Protein AF-A0A9E4AK87-F1 (afdb_monomer_lite)

Secondary structure (DSSP, 8-state):
---TT-EEEEEEGGGTEEEEEEEEEEEEEETTEEEEEEE-TTS-EEEEEEETT--HHHHHHHHHHHHHHHTS-EEEEEEEEEETTEEEEEEEE---SSGGGTTHHHHHHHHHHHHHHHHHT-

Structure (mmCIF, N/CA/C/O backbone):
data_AF-A0A9E4AK87-F1
#
_entry.id   AF-A0A9E4AK87-F1
#
loop_
_atom_site.group_PDB
_atom_site.id
_atom_site.type_symbol
_atom_site.label_atom_id
_atom_site.label_alt_id
_atom_site.label_comp_id
_atom_site.label_asym_id
_atom_site.label_entity_id
_atom_site.label_seq_id
_atom_site.pdbx_PDB_ins_code
_atom_site.Cartn_x
_atom_site.Cartn_y
_atom_site.Cartn_z
_atom_site.occupancy
_atom_site.B_iso_or_equiv
_atom_site.auth_seq_id
_atom_site.auth_comp_id
_atom_site.auth_asym_id
_atom_site.auth_atom_id
_atom_site.pdbx_PDB_model_num
ATOM 1 N N . MET A 1 1 ? -5.358 -12.204 -6.825 1.00 68.31 1 MET A N 1
ATOM 2 C CA . MET A 1 1 ? -4.418 -12.189 -5.686 1.00 68.31 1 MET A CA 1
ATOM 3 C C . MET A 1 1 ? -3.057 -12.343 -6.321 1.00 68.31 1 MET A C 1
ATOM 5 O O . MET A 1 1 ? -2.952 -13.251 -7.129 1.00 68.31 1 MET A O 1
ATOM 9 N N . TRP A 1 2 ? -2.120 -11.425 -6.075 1.00 83.44 2 TRP A N 1
ATOM 10 C CA . TRP A 1 2 ? -0.871 -11.379 -6.845 1.00 83.44 2 TRP A CA 1
ATOM 11 C C . TRP A 1 2 ? 0.208 -12.289 -6.263 1.00 83.44 2 TRP A C 1
ATOM 13 O O . TRP A 1 2 ? 0.308 -12.415 -5.040 1.00 83.44 2 TRP A O 1
ATOM 23 N N . GLU A 1 3 ? 1.049 -12.852 -7.125 1.00 88.00 3 GLU A N 1
ATOM 24 C CA . GLU A 1 3 ? 2.200 -13.682 -6.754 1.00 88.00 3 GLU A CA 1
ATOM 25 C C . GLU A 1 3 ? 3.534 -13.064 -7.204 1.00 88.00 3 GLU A C 1
ATOM 27 O O . GLU A 1 3 ? 3.594 -12.235 -8.111 1.00 88.00 3 GLU A O 1
ATOM 32 N N . ILE A 1 4 ? 4.638 -13.462 -6.562 1.00 92.12 4 ILE A N 1
ATOM 33 C CA . ILE A 1 4 ? 5.984 -13.051 -6.991 1.00 92.12 4 ILE A CA 1
ATOM 34 C C . ILE A 1 4 ? 6.257 -13.615 -8.393 1.00 92.12 4 ILE A C 1
ATOM 36 O O . ILE A 1 4 ? 6.033 -14.796 -8.646 1.00 92.12 4 ILE A O 1
ATOM 40 N N . GLY A 1 5 ? 6.769 -12.772 -9.289 1.00 90.62 5 GLY A N 1
ATOM 41 C CA . GLY A 1 5 ? 7.002 -13.076 -10.701 1.00 90.62 5 GLY A CA 1
ATOM 42 C C . GLY A 1 5 ? 5.793 -12.808 -11.602 1.00 90.62 5 GLY A C 1
ATOM 43 O O . GLY A 1 5 ? 5.922 -12.868 -12.826 1.00 90.62 5 GLY A O 1
ATOM 44 N N . GLU A 1 6 ? 4.628 -12.487 -11.033 1.00 92.06 6 GLU A N 1
ATOM 45 C CA . GLU A 1 6 ? 3.454 -12.105 -11.813 1.00 92.06 6 GLU A CA 1
ATOM 46 C C . GLU A 1 6 ? 3.633 -10.713 -12.430 1.00 92.06 6 GLU A C 1
ATOM 48 O O . GLU A 1 6 ? 4.302 -9.834 -11.873 1.00 92.06 6 GLU A O 1
ATOM 53 N N . ARG A 1 7 ? 3.029 -10.515 -13.605 1.00 93.00 7 ARG A N 1
ATOM 54 C CA . ARG A 1 7 ? 2.977 -9.209 -14.258 1.00 93.00 7 ARG A CA 1
ATOM 55 C C . ARG A 1 7 ? 1.746 -8.443 -13.807 1.00 93.00 7 ARG A C 1
ATOM 57 O O . ARG A 1 7 ? 0.646 -8.975 -13.876 1.00 93.00 7 ARG A O 1
ATOM 64 N N . VAL A 1 8 ? 1.958 -7.192 -13.424 1.00 91.88 8 VAL A N 1
ATOM 65 C CA . VAL A 1 8 ? 0.915 -6.250 -13.025 1.00 91.88 8 VAL A CA 1
ATOM 66 C C . VAL A 1 8 ? 1.030 -4.983 -13.862 1.00 91.88 8 VAL A C 1
ATOM 68 O O . VAL A 1 8 ? 2.120 -4.419 -14.003 1.00 91.88 8 VAL A O 1
ATOM 71 N N . ASP A 1 9 ? -0.086 -4.530 -14.422 1.00 93.06 9 ASP A N 1
ATOM 72 C CA . ASP A 1 9 ? -0.122 -3.302 -15.210 1.00 93.06 9 ASP A CA 1
ATOM 73 C C . ASP A 1 9 ? -0.409 -2.109 -14.296 1.00 93.06 9 ASP A C 1
ATOM 75 O O . ASP A 1 9 ? -1.495 -1.993 -13.720 1.00 93.06 9 ASP A O 1
ATOM 79 N N . ILE A 1 10 ? 0.564 -1.199 -14.174 1.00 91.50 10 ILE A N 1
ATOM 80 C CA . ILE A 1 10 ? 0.474 -0.031 -13.286 1.00 91.50 10 ILE A CA 1
ATOM 81 C C . ILE A 1 10 ? 0.498 1.256 -14.098 1.00 91.50 10 ILE A C 1
ATOM 83 O O . ILE A 1 10 ? 1.407 1.476 -14.899 1.00 91.50 10 ILE A O 1
ATOM 87 N N . GLY A 1 11 ? -0.493 2.117 -13.871 1.00 90.62 11 GLY A N 1
ATOM 88 C CA . GLY A 1 11 ? -0.629 3.427 -14.507 1.00 90.62 11 GLY A CA 1
ATOM 89 C C . GLY A 1 11 ? -0.880 4.552 -13.507 1.00 90.62 11 GLY A C 1
ATOM 90 O O . GLY A 1 11 ? -1.231 4.314 -12.352 1.00 90.62 11 GLY A O 1
ATOM 91 N N . TRP A 1 12 ? -0.745 5.791 -13.980 1.00 90.50 12 TRP A N 1
ATOM 92 C CA . TRP A 1 12 ? -0.990 7.004 -13.192 1.00 90.50 12 TRP A CA 1
ATOM 93 C C . TRP A 1 12 ? -1.967 7.897 -13.961 1.00 90.50 12 TRP A C 1
ATOM 95 O O . TRP A 1 12 ? -1.529 8.750 -14.747 1.00 90.50 12 TRP A O 1
ATOM 105 N N . PRO A 1 13 ? -3.284 7.670 -13.799 1.00 90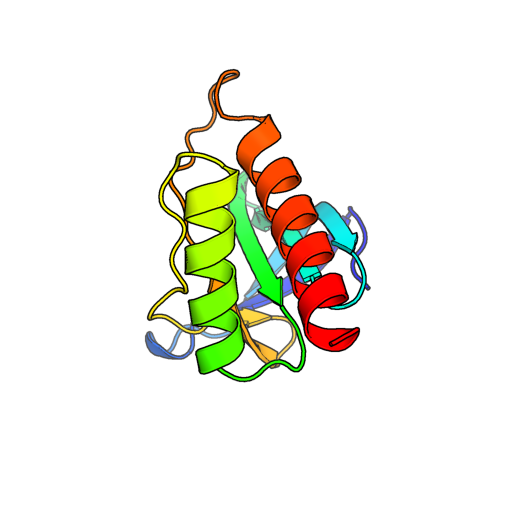.81 13 PRO A N 1
ATOM 106 C CA . PRO A 1 13 ? -4.306 8.338 -14.598 1.00 90.81 13 PRO A CA 1
ATOM 107 C C . PRO A 1 13 ? -4.294 9.862 -14.436 1.00 90.81 13 PRO A C 1
ATOM 109 O O . PRO A 1 13 ? -4.473 10.558 -15.432 1.00 90.81 13 PRO A O 1
ATOM 112 N N . ASP A 1 14 ? -3.982 10.393 -13.248 1.00 89.88 14 ASP A N 1
ATOM 113 C CA . ASP A 1 14 ? -3.946 11.848 -13.015 1.00 89.88 14 ASP A CA 1
ATOM 114 C C . ASP A 1 14 ? -2.845 12.566 -13.817 1.00 89.88 14 ASP A C 1
ATOM 116 O O . ASP A 1 14 ? -2.941 13.760 -14.086 1.00 89.88 14 ASP A O 1
ATOM 120 N N . PHE A 1 15 ? -1.817 11.835 -14.263 1.00 86.69 15 PHE A N 1
ATOM 121 C CA . PHE A 1 15 ? -0.773 12.344 -15.160 1.00 86.69 15 PHE A CA 1
ATOM 122 C C . PHE A 1 15 ? -0.972 11.925 -16.622 1.00 86.69 15 PHE A C 1
ATOM 124 O O . PHE A 1 15 ? -0.074 12.127 -17.442 1.00 86.69 15 PHE A O 1
ATOM 131 N N . GLY A 1 16 ? -2.096 11.281 -16.956 1.00 87.69 16 GLY A N 1
ATOM 132 C CA . GLY A 1 16 ? -2.340 10.714 -18.283 1.00 87.69 16 GLY A CA 1
ATOM 133 C C . GLY A 1 16 ? -1.347 9.614 -18.673 1.00 87.69 16 GLY A C 1
ATOM 134 O O . GLY A 1 16 ? -1.140 9.370 -19.861 1.00 87.69 16 GLY A O 1
ATOM 135 N N . ARG A 1 17 ? -0.692 8.967 -17.696 1.00 87.00 17 ARG A N 1
ATOM 136 C CA . ARG A 1 17 ? 0.273 7.894 -17.964 1.00 87.00 17 ARG A CA 1
ATOM 137 C C . ARG A 1 17 ? -0.465 6.559 -18.063 1.00 87.00 17 ARG A C 1
ATOM 139 O O . ARG A 1 17 ? -1.061 6.144 -17.063 1.00 87.00 17 ARG A O 1
ATOM 146 N N . PRO A 1 18 ? -0.425 5.886 -19.227 1.00 89.38 18 PRO A N 1
ATOM 147 C CA . PRO A 1 18 ? -1.097 4.608 -19.391 1.00 89.38 18 PRO A CA 1
ATOM 148 C C . PRO A 1 18 ? -0.448 3.539 -18.503 1.00 89.38 18 PRO A C 1
ATOM 150 O O . PRO A 1 18 ? 0.729 3.675 -18.152 1.00 89.38 18 PRO A O 1
ATOM 153 N N . PRO A 1 19 ? -1.189 2.473 -18.160 1.00 91.94 19 PRO A N 1
ATOM 154 C CA . PRO A 1 19 ? -0.608 1.326 -17.490 1.00 91.94 19 PRO A CA 1
ATOM 155 C C . PRO A 1 19 ? 0.530 0.709 -18.302 1.00 91.94 19 PRO A C 1
ATOM 157 O O . PRO A 1 19 ? 0.425 0.561 -19.522 1.00 91.94 19 PRO A O 1
ATOM 160 N N . VAL A 1 20 ? 1.616 0.363 -17.619 1.00 91.94 20 VAL A N 1
ATOM 161 C CA . VAL A 1 20 ? 2.742 -0.389 -18.182 1.00 91.94 20 VAL A CA 1
ATOM 162 C C . VAL A 1 20 ? 3.038 -1.601 -17.299 1.00 91.94 20 VAL A C 1
ATOM 164 O O . VAL A 1 20 ? 2.798 -1.532 -16.089 1.00 91.94 20 VAL A O 1
ATOM 167 N N . PRO A 1 21 ? 3.567 -2.694 -17.871 1.00 92.62 21 PRO A N 1
ATOM 168 C CA . PRO A 1 21 ? 3.784 -3.9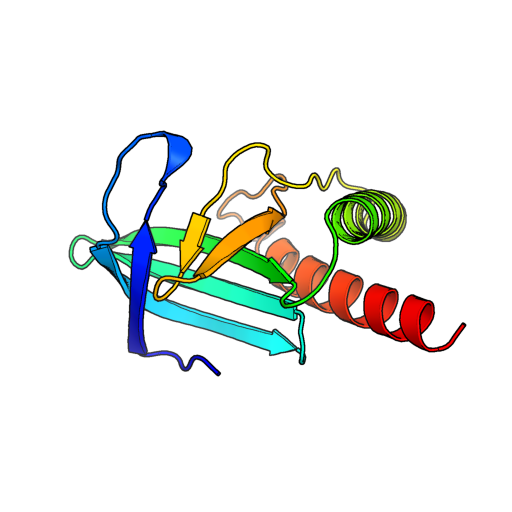17 -17.121 1.00 92.62 21 PRO A CA 1
ATOM 169 C C . PRO A 1 21 ? 4.987 -3.786 -16.192 1.00 92.62 21 PRO A C 1
ATOM 171 O O . PRO A 1 21 ? 6.088 -3.412 -16.611 1.00 92.62 21 PRO A O 1
ATOM 174 N N . TYR A 1 22 ? 4.784 -4.189 -14.946 1.00 94.00 22 TYR A N 1
ATOM 175 C CA . TYR A 1 22 ? 5.832 -4.425 -13.967 1.00 94.00 22 TYR A CA 1
ATOM 176 C C . TYR A 1 22 ? 5.794 -5.876 -13.494 1.00 94.00 22 TYR A C 1
ATOM 178 O O . TYR A 1 22 ? 4.755 -6.527 -13.544 1.00 94.00 22 TYR A O 1
ATOM 186 N N . GLU A 1 23 ? 6.925 -6.380 -13.016 1.00 95.19 23 GLU A N 1
ATOM 187 C CA . GLU A 1 23 ? 7.004 -7.686 -12.363 1.00 95.19 23 GLU A CA 1
ATOM 188 C C . GLU A 1 23 ? 6.940 -7.512 -10.846 1.00 95.19 23 GLU A C 1
ATOM 190 O O . GLU A 1 23 ? 7.657 -6.678 -10.284 1.00 95.19 23 GLU A O 1
ATOM 195 N N . VAL A 1 24 ? 6.096 -8.294 -10.177 1.00 94.81 24 VAL A N 1
ATOM 196 C CA . VAL A 1 24 ? 6.002 -8.322 -8.715 1.00 94.81 24 VAL A CA 1
ATOM 197 C C . VAL A 1 24 ? 7.219 -9.040 -8.138 1.00 94.81 24 VAL A C 1
ATOM 199 O O . VAL A 1 24 ? 7.463 -10.203 -8.440 1.00 94.81 24 VAL A O 1
ATOM 202 N N . VAL A 1 25 ? 7.969 -8.374 -7.262 1.00 94.06 25 VAL A N 1
ATOM 203 C CA . VAL A 1 25 ? 9.180 -8.943 -6.635 1.00 94.06 25 VAL A CA 1
ATOM 204 C C . VAL A 1 25 ? 9.003 -9.270 -5.156 1.00 94.06 25 VAL A C 1
ATOM 206 O O . VAL A 1 25 ? 9.794 -10.015 -4.588 1.00 94.06 25 VAL A O 1
ATOM 209 N N . ASP A 1 26 ? 7.977 -8.712 -4.520 1.00 93.69 26 ASP A N 1
ATOM 210 C CA . ASP A 1 26 ? 7.627 -8.964 -3.123 1.00 93.69 26 ASP A CA 1
ATOM 211 C C . ASP A 1 26 ? 6.172 -8.535 -2.896 1.00 93.69 26 ASP A C 1
ATOM 213 O O . ASP A 1 26 ? 5.750 -7.513 -3.437 1.00 93.69 26 ASP A O 1
ATOM 217 N N . VAL A 1 27 ? 5.396 -9.297 -2.124 1.00 95.44 27 VAL A N 1
ATOM 218 C CA . VAL A 1 27 ? 3.953 -9.060 -1.960 1.00 95.44 27 VAL A CA 1
ATOM 219 C C . VAL A 1 27 ? 3.449 -9.510 -0.590 1.00 95.44 27 VAL A C 1
ATOM 221 O O . VAL A 1 27 ? 3.858 -10.549 -0.078 1.00 95.44 27 VAL A O 1
ATOM 224 N N . ASP A 1 28 ? 2.532 -8.737 -0.009 1.00 95.94 28 ASP A N 1
ATOM 225 C CA . ASP A 1 28 ? 1.668 -9.160 1.095 1.00 95.94 28 ASP A CA 1
ATOM 226 C C . ASP A 1 28 ? 0.210 -9.080 0.633 1.00 95.94 28 ASP A C 1
ATOM 228 O O . ASP A 1 28 ? -0.284 -7.997 0.315 1.00 95.94 28 ASP A O 1
ATOM 232 N N . ASN A 1 29 ? -0.481 -10.222 0.623 1.00 94.75 29 ASN A N 1
ATOM 233 C CA . ASN A 1 29 ? -1.917 -10.311 0.359 1.00 94.75 29 ASN A CA 1
ATOM 234 C C . ASN A 1 29 ? -2.658 -10.561 1.682 1.00 94.75 29 ASN A C 1
ATOM 236 O O . ASN A 1 29 ? -2.728 -11.697 2.150 1.00 94.75 29 ASN A O 1
ATOM 240 N N . LEU A 1 30 ? -3.207 -9.508 2.289 1.00 96.19 30 LEU A N 1
ATOM 241 C CA . LEU A 1 30 ? -3.852 -9.533 3.607 1.00 96.19 30 LEU A CA 1
ATOM 242 C C . LEU A 1 30 ? -5.351 -9.219 3.461 1.00 96.19 30 LEU A C 1
ATOM 244 O O . LEU A 1 30 ? -5.873 -8.225 3.965 1.00 96.19 30 LEU A O 1
ATOM 248 N N . GLY A 1 31 ? -6.047 -10.043 2.673 1.00 93.94 31 GLY A N 1
ATOM 249 C CA . GLY A 1 31 ? -7.460 -9.837 2.355 1.00 93.94 31 GLY A CA 1
ATOM 250 C C . GLY A 1 31 ? -7.675 -8.623 1.447 1.00 93.94 31 GLY A C 1
ATOM 251 O O . GLY A 1 31 ? -7.290 -8.648 0.279 1.00 93.94 31 GLY A O 1
ATOM 252 N N . GLN A 1 32 ? -8.312 -7.570 1.969 1.00 95.06 32 GLN A N 1
ATOM 253 C CA . GLN A 1 32 ? -8.519 -6.315 1.231 1.00 95.06 32 GLN A CA 1
ATOM 254 C C . GLN A 1 32 ? -7.257 -5.457 1.149 1.00 95.06 32 GLN A C 1
ATOM 256 O O . GLN A 1 32 ? -7.173 -4.602 0.269 1.00 95.06 32 GLN A O 1
ATOM 261 N N . VAL A 1 33 ? -6.293 -5.668 2.048 1.00 97.00 33 VAL A N 1
ATOM 262 C CA . VAL A 1 33 ? -5.044 -4.909 2.077 1.00 97.00 33 VAL A CA 1
ATOM 263 C C . VAL A 1 33 ? -4.010 -5.642 1.246 1.00 97.00 33 VAL A C 1
ATOM 265 O O . VAL A 1 33 ? -3.701 -6.806 1.506 1.00 97.00 33 VAL A O 1
ATOM 268 N N . VAL A 1 34 ? -3.462 -4.958 0.248 1.00 95.25 34 VAL A N 1
ATOM 269 C CA . VAL A 1 34 ? -2.413 -5.520 -0.596 1.00 95.25 34 VAL A CA 1
ATOM 270 C C . VAL A 1 34 ? -1.252 -4.552 -0.685 1.00 95.25 34 VAL A C 1
ATOM 272 O O . VAL A 1 34 ? -1.421 -3.378 -1.011 1.00 95.25 34 VAL A O 1
ATOM 275 N N . ARG A 1 35 ? -0.055 -5.064 -0.422 1.00 95.25 35 ARG A N 1
ATOM 276 C CA . ARG A 1 35 ? 1.201 -4.353 -0.642 1.00 95.25 35 ARG A CA 1
ATOM 277 C C . ARG A 1 35 ? 2.016 -5.130 -1.655 1.00 95.25 35 ARG A C 1
ATOM 279 O O . ARG A 1 35 ? 2.179 -6.333 -1.488 1.00 95.25 35 ARG A O 1
ATOM 286 N N . ALA A 1 36 ? 2.589 -4.450 -2.639 1.00 94.12 36 ALA A N 1
ATOM 287 C CA . ALA A 1 36 ? 3.567 -5.064 -3.522 1.00 94.12 36 ALA A CA 1
ATOM 288 C C . ALA A 1 36 ? 4.782 -4.161 -3.733 1.00 94.12 36 ALA A C 1
ATOM 290 O O . ALA A 1 36 ? 4.693 -2.931 -3.724 1.00 94.12 36 ALA A O 1
ATOM 291 N N . ARG A 1 37 ? 5.931 -4.795 -3.953 1.00 92.62 37 ARG A N 1
ATOM 292 C CA . ARG A 1 37 ? 7.091 -4.210 -4.620 1.00 92.62 37 ARG A CA 1
ATOM 293 C C . ARG A 1 37 ? 7.117 -4.731 -6.031 1.00 92.62 37 ARG A C 1
ATOM 295 O O . ARG A 1 37 ? 6.874 -5.912 -6.273 1.00 92.62 37 ARG A O 1
ATOM 302 N N . VAL A 1 38 ? 7.477 -3.846 -6.938 1.00 93.38 38 VAL A N 1
ATOM 303 C CA . VAL A 1 38 ? 7.508 -4.152 -8.355 1.00 93.38 38 VAL A CA 1
ATOM 304 C C . VAL A 1 38 ? 8.804 -3.661 -8.968 1.00 93.38 38 VAL A C 1
ATOM 306 O O . VAL A 1 38 ? 9.416 -2.722 -8.455 1.00 93.38 38 VAL A O 1
ATOM 309 N N . GLN A 1 39 ? 9.226 -4.284 -10.058 1.00 93.69 39 GLN A N 1
ATOM 310 C CA . GLN A 1 39 ? 10.358 -3.831 -10.852 1.00 93.69 39 GLN A CA 1
ATOM 311 C C . GLN A 1 39 ? 9.957 -3.676 -12.313 1.00 93.69 39 GLN A C 1
ATOM 313 O O . GLN A 1 39 ? 9.167 -4.463 -12.838 1.00 93.69 39 GLN A O 1
ATOM 318 N N . ASP A 1 40 ? 10.499 -2.657 -12.973 1.00 88.56 40 ASP A N 1
ATOM 319 C CA . ASP A 1 40 ? 10.492 -2.631 -14.428 1.00 88.56 40 ASP A CA 1
ATOM 320 C C . ASP A 1 40 ? 11.606 -3.544 -14.962 1.00 88.56 40 ASP A C 1
ATOM 322 O O . ASP A 1 40 ? 12.587 -3.840 -14.275 1.00 88.56 40 ASP A O 1
ATOM 326 N N . GLY A 1 41 ? 11.485 -3.983 -16.215 1.00 81.38 41 GLY A N 1
ATOM 327 C CA . GLY A 1 41 ? 12.508 -4.808 -16.869 1.00 81.38 41 GLY A CA 1
ATOM 328 C C . GLY A 1 41 ? 13.878 -4.127 -17.033 1.00 81.38 41 GLY A C 1
ATOM 329 O O . GLY A 1 41 ? 14.788 -4.740 -17.581 1.00 81.38 41 GLY A O 1
ATOM 330 N N . SER A 1 42 ? 14.037 -2.873 -16.585 1.00 86.62 42 SER A N 1
ATOM 331 C CA . SER A 1 42 ? 15.313 -2.147 -16.535 1.00 86.62 42 SER A CA 1
ATOM 332 C C . SER A 1 42 ? 15.925 -2.081 -15.127 1.00 86.62 42 SER A C 1
ATOM 334 O O . SER A 1 42 ? 16.982 -1.479 -14.948 1.00 86.62 42 SER A O 1
ATOM 336 N N . GLY A 1 43 ? 15.285 -2.706 -14.132 1.00 77.62 43 GLY A N 1
ATOM 337 C CA . GLY A 1 43 ? 15.745 -2.761 -12.745 1.00 77.62 43 GLY A CA 1
ATOM 338 C C . GLY A 1 43 ? 15.291 -1.588 -11.871 1.00 77.62 43 GLY A C 1
ATOM 339 O O . GLY A 1 43 ? 15.696 -1.513 -10.709 1.00 77.62 43 GLY A O 1
ATOM 340 N N . ARG A 1 44 ? 14.447 -0.672 -12.371 1.00 84.75 44 ARG A N 1
ATOM 341 C CA . ARG A 1 44 ? 13.839 0.361 -11.518 1.00 84.75 44 ARG A CA 1
ATOM 342 C C . ARG A 1 44 ? 12.761 -0.275 -10.662 1.00 84.75 44 ARG A C 1
ATOM 344 O O . ARG A 1 44 ? 11.846 -0.906 -11.179 1.00 84.75 44 ARG A O 1
ATOM 351 N N . GLN A 1 45 ? 12.860 -0.068 -9.355 1.00 86.69 45 GLN A N 1
ATOM 352 C CA . GLN A 1 45 ? 11.898 -0.588 -8.397 1.00 86.69 45 GLN A CA 1
ATOM 353 C C . GLN A 1 45 ? 10.870 0.466 -7.998 1.00 86.69 45 GLN A C 1
ATOM 355 O O . GLN A 1 45 ? 11.183 1.648 -7.868 1.00 86.69 45 GLN A O 1
ATOM 360 N N . GLY A 1 46 ? 9.657 0.002 -7.737 1.00 87.50 46 GLY A N 1
ATOM 361 C CA . GLY A 1 46 ? 8.574 0.761 -7.136 1.00 87.50 46 GLY A CA 1
ATOM 362 C C . GLY A 1 46 ? 7.809 -0.099 -6.138 1.00 87.50 46 GLY A C 1
ATOM 363 O O . GLY A 1 46 ? 8.198 -1.224 -5.809 1.00 87.50 46 GLY A O 1
ATOM 364 N N . GLY A 1 47 ? 6.701 0.432 -5.652 1.00 89.62 47 GLY A N 1
ATOM 365 C CA . GLY A 1 47 ? 5.777 -0.317 -4.826 1.00 89.62 47 GLY A CA 1
ATOM 366 C C . GLY A 1 47 ? 4.536 0.494 -4.526 1.00 89.62 47 GLY A C 1
ATOM 367 O O . GLY A 1 47 ? 4.495 1.699 -4.761 1.00 89.62 47 GLY A O 1
ATOM 368 N N . PHE A 1 48 ? 3.532 -0.194 -4.014 1.00 92.12 48 PHE A N 1
ATOM 369 C CA . PHE A 1 48 ? 2.280 0.403 -3.587 1.00 92.12 48 PHE A CA 1
ATOM 370 C C . PHE A 1 48 ? 1.737 -0.386 -2.398 1.00 92.12 48 PHE A C 1
ATOM 372 O O . PHE A 1 48 ? 2.049 -1.567 -2.208 1.00 92.12 48 PHE A O 1
ATOM 379 N N . LEU A 1 49 ? 0.904 0.277 -1.608 1.00 95.94 49 LEU A N 1
ATOM 380 C CA . LEU A 1 49 ? 0.072 -0.330 -0.582 1.00 95.94 49 LEU A CA 1
ATOM 381 C C . LEU A 1 49 ? -1.330 0.215 -0.791 1.00 95.94 49 LEU A C 1
ATOM 383 O O . LEU A 1 49 ? -1.521 1.425 -0.739 1.00 95.94 49 LEU A O 1
ATOM 387 N N . VAL A 1 50 ? -2.284 -0.661 -1.072 1.00 95.81 50 VAL A N 1
ATOM 388 C CA . VAL A 1 50 ? -3.664 -0.304 -1.409 1.00 95.81 50 VAL A CA 1
ATOM 389 C C . VAL A 1 50 ? -4.641 -1.100 -0.558 1.00 95.81 50 VAL A C 1
ATOM 391 O O . VAL A 1 50 ? -4.332 -2.197 -0.086 1.00 95.81 50 VAL A O 1
ATOM 394 N N . VAL A 1 51 ? -5.840 -0.551 -0.390 1.00 96.44 51 VAL A N 1
ATOM 395 C CA . VAL A 1 51 ? -6.963 -1.235 0.249 1.00 96.44 51 VAL A CA 1
ATOM 396 C C . VAL A 1 51 ? -8.123 -1.270 -0.737 1.00 96.44 51 VAL A C 1
ATOM 398 O O . VAL A 1 51 ? -8.567 -0.238 -1.235 1.00 96.44 51 VAL A O 1
ATOM 401 N N . TYR A 1 52 ? -8.593 -2.470 -1.056 1.00 94.31 52 TYR A N 1
ATOM 402 C CA . TYR A 1 52 ? -9.671 -2.673 -2.017 1.00 94.31 52 TYR A CA 1
ATOM 403 C C . TYR A 1 52 ? -11.047 -2.483 -1.391 1.00 94.31 52 TYR A C 1
ATOM 405 O O . TYR A 1 52 ? -11.319 -3.033 -0.328 1.00 94.31 52 TYR A O 1
ATOM 413 N N . GLY A 1 53 ? -11.951 -1.832 -2.126 1.00 93.31 53 GLY A N 1
ATOM 414 C CA . GLY A 1 53 ? -13.381 -1.809 -1.802 1.00 93.31 53 GLY A CA 1
ATOM 415 C C . GLY A 1 53 ? -13.748 -0.951 -0.594 1.00 93.31 53 GLY A C 1
ATOM 416 O O . GLY A 1 53 ? -14.807 -1.170 -0.020 1.00 93.31 53 GLY A O 1
ATOM 417 N N . GLU A 1 54 ? -12.888 -0.008 -0.217 1.00 94.75 54 GLU A N 1
ATOM 418 C CA . GLU A 1 54 ? -13.144 0.930 0.874 1.00 94.75 54 GLU A CA 1
ATOM 419 C C . GLU A 1 54 ? -13.329 2.349 0.348 1.00 94.75 54 GLU A C 1
ATOM 421 O O . GLU A 1 54 ? -12.762 2.736 -0.677 1.00 94.75 54 GLU A O 1
ATOM 426 N N . GLU A 1 55 ? -14.134 3.123 1.071 1.00 94.12 55 GLU A N 1
ATOM 427 C CA . GLU A 1 55 ? -14.355 4.527 0.765 1.00 94.12 55 GLU A CA 1
ATOM 428 C C . GLU A 1 55 ? -13.169 5.391 1.195 1.00 94.12 55 GLU A C 1
ATOM 430 O O . GLU A 1 55 ? -12.433 5.105 2.140 1.00 94.12 55 GLU A O 1
ATOM 435 N N . ASP A 1 56 ? -13.043 6.526 0.526 1.00 94.25 56 ASP A N 1
ATOM 436 C CA . ASP A 1 56 ? -11.993 7.510 0.727 1.00 94.25 56 ASP A CA 1
ATOM 437 C C . ASP A 1 56 ? -11.789 7.937 2.186 1.00 94.25 56 ASP A C 1
ATOM 439 O O . ASP A 1 56 ? -10.654 8.036 2.651 1.00 94.25 56 ASP A O 1
ATOM 443 N N . TRP A 1 57 ? -12.870 8.163 2.933 1.00 95.56 57 TRP A N 1
ATOM 444 C CA . TRP A 1 57 ? -12.775 8.558 4.339 1.00 95.56 57 TRP A CA 1
ATOM 445 C C . TRP A 1 57 ? -12.277 7.416 5.239 1.00 95.56 57 TRP A C 1
ATOM 447 O O . TRP A 1 57 ? -11.587 7.690 6.221 1.00 95.56 57 TRP A O 1
ATOM 457 N N . VAL A 1 58 ? -12.560 6.153 4.890 1.00 96.81 58 VAL A N 1
ATOM 458 C CA . VAL A 1 58 ? -12.026 4.975 5.593 1.00 96.81 58 VAL A CA 1
ATOM 459 C C . VAL A 1 58 ? -10.516 4.917 5.400 1.00 96.81 58 VAL A C 1
ATOM 461 O O . VAL A 1 58 ? -9.781 4.737 6.368 1.00 96.81 58 VAL A O 1
ATOM 464 N N . LEU A 1 59 ? -10.033 5.154 4.175 1.00 97.88 59 LEU 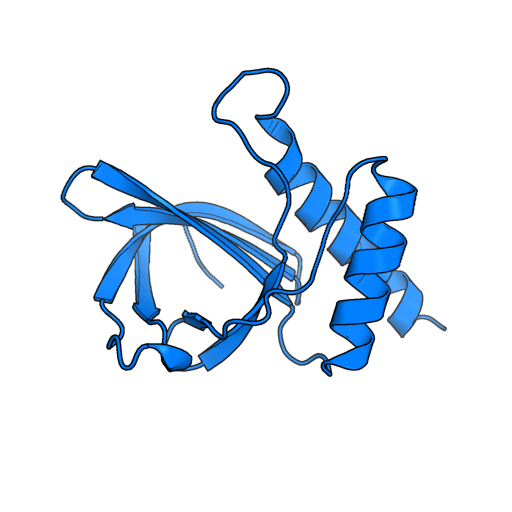A N 1
ATOM 465 C CA . LEU A 1 59 ? -8.594 5.195 3.894 1.00 97.88 59 LEU A CA 1
ATOM 466 C C . LEU A 1 59 ? -7.888 6.281 4.718 1.00 97.88 59 LEU A C 1
ATOM 468 O O . LEU A 1 59 ? -6.827 6.030 5.289 1.00 97.88 59 LEU A O 1
ATOM 472 N N . GLN A 1 60 ? -8.489 7.470 4.825 1.00 98.06 60 GLN A N 1
ATOM 473 C CA . GLN A 1 60 ? -7.941 8.569 5.630 1.00 98.06 60 GLN A CA 1
ATOM 474 C C . GLN A 1 60 ? -7.901 8.224 7.124 1.00 98.06 60 GLN A C 1
ATOM 476 O O . GLN A 1 60 ? -6.909 8.507 7.801 1.00 98.06 60 GLN A O 1
ATOM 481 N N . LEU A 1 61 ? -8.952 7.582 7.642 1.00 97.81 61 LEU A N 1
ATOM 482 C CA . LEU A 1 61 ? -8.992 7.129 9.031 1.00 97.81 61 LEU A CA 1
ATOM 483 C C . LEU A 1 61 ? -7.922 6.060 9.303 1.00 97.81 61 LEU A C 1
ATOM 485 O O . LEU A 1 61 ? -7.191 6.170 10.286 1.00 97.81 61 LEU A O 1
ATOM 489 N N . LEU A 1 62 ? -7.765 5.087 8.400 1.00 98.38 62 LEU A N 1
ATOM 490 C CA . LEU A 1 62 ? -6.715 4.068 8.479 1.00 98.38 62 LEU A CA 1
ATOM 491 C C . LEU A 1 62 ? -5.315 4.684 8.476 1.00 98.38 62 LEU A C 1
ATOM 493 O O . LEU A 1 62 ? -4.473 4.273 9.269 1.00 98.38 62 LEU A O 1
ATOM 497 N N . ALA A 1 63 ? -5.054 5.674 7.617 1.00 98.38 63 ALA A N 1
ATOM 498 C CA . ALA A 1 63 ? -3.757 6.349 7.558 1.00 98.38 63 ALA A CA 1
ATOM 499 C C . ALA A 1 63 ? -3.437 7.064 8.881 1.00 98.38 63 ALA A C 1
ATOM 501 O O . ALA A 1 63 ? -2.321 6.957 9.401 1.00 98.38 63 ALA A O 1
ATOM 502 N N . LYS A 1 64 ? -4.437 7.733 9.468 1.00 98.38 64 LYS A N 1
ATOM 503 C CA . LYS A 1 64 ? -4.314 8.380 10.776 1.00 98.38 64 LYS A CA 1
ATOM 504 C C . LYS A 1 64 ? -4.006 7.365 11.882 1.00 98.38 64 LYS A C 1
ATOM 506 O O . LYS A 1 64 ? -3.008 7.518 12.581 1.00 98.38 64 LYS A O 1
ATOM 511 N N . GLU A 1 65 ? -4.820 6.321 12.024 1.00 98.31 65 GLU A N 1
ATOM 512 C CA . GLU A 1 65 ? -4.641 5.318 13.082 1.00 98.31 65 GLU A CA 1
ATOM 513 C C . GLU A 1 65 ? -3.342 4.517 12.914 1.00 98.31 65 GLU A C 1
ATOM 515 O O . GLU A 1 65 ? -2.651 4.232 13.893 1.00 98.31 65 GLU A O 1
ATOM 520 N N . ALA A 1 66 ? -2.951 4.202 11.675 1.00 98.31 66 ALA A N 1
ATOM 521 C CA . ALA A 1 66 ? -1.671 3.561 11.396 1.00 98.31 66 ALA A CA 1
ATOM 522 C C . ALA A 1 66 ? -0.493 4.466 11.782 1.00 98.31 66 ALA A C 1
ATOM 524 O O . ALA A 1 66 ? 0.475 3.976 12.362 1.00 98.31 66 ALA A O 1
ATOM 525 N N . SER A 1 67 ? -0.583 5.774 11.518 1.00 98.25 67 SER A N 1
ATOM 526 C CA . SER A 1 67 ? 0.452 6.733 11.923 1.00 98.25 67 SER A CA 1
ATOM 527 C C . SER A 1 67 ? 0.643 6.753 13.440 1.00 98.25 67 SER A C 1
ATOM 529 O O . SER A 1 67 ? 1.773 6.704 13.930 1.00 98.25 67 SER A O 1
ATOM 531 N N . GLU A 1 68 ? -0.462 6.779 14.188 1.00 97.75 68 GLU A N 1
ATOM 532 C CA . GLU A 1 68 ? -0.454 6.736 15.654 1.00 97.75 68 GLU A CA 1
ATOM 533 C C . GLU A 1 68 ? 0.136 5.417 16.178 1.00 97.75 68 GLU A C 1
ATOM 535 O O . GLU A 1 68 ? 0.970 5.427 17.083 1.00 97.75 68 GLU A O 1
ATOM 540 N N . ALA A 1 69 ? -0.241 4.285 15.579 1.00 97.50 69 ALA A N 1
ATOM 541 C CA . ALA A 1 69 ? 0.226 2.964 15.995 1.00 97.50 69 ALA A CA 1
ATOM 542 C C . ALA A 1 69 ? 1.712 2.708 15.687 1.00 97.50 69 ALA A C 1
ATOM 544 O O . ALA A 1 69 ? 2.369 1.950 16.402 1.00 97.50 69 ALA A O 1
ATOM 545 N N . LEU A 1 70 ? 2.238 3.300 14.612 1.00 95.94 70 LEU A N 1
ATOM 546 C CA . LEU A 1 70 ? 3.582 3.019 14.101 1.00 95.94 70 LEU A CA 1
ATOM 547 C C . LEU A 1 70 ? 4.624 4.071 14.491 1.00 95.94 70 LEU A C 1
ATOM 549 O O . LEU A 1 70 ? 5.823 3.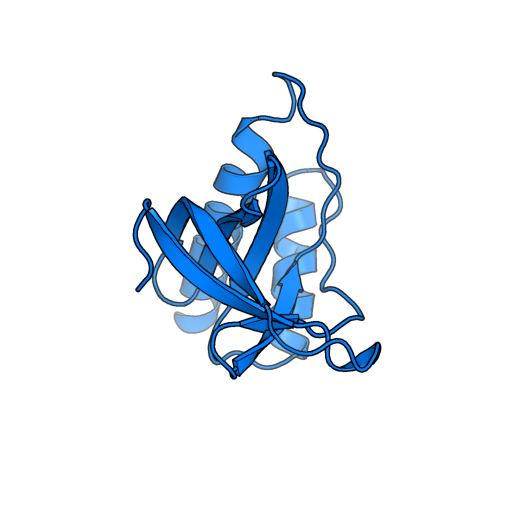808 14.384 1.00 95.94 70 LEU A O 1
ATOM 553 N N . GLY A 1 71 ? 4.189 5.253 14.931 1.00 95.06 71 GLY A N 1
ATOM 554 C CA . GLY A 1 71 ? 5.082 6.347 15.311 1.00 95.06 71 GLY A CA 1
ATOM 555 C C . GLY A 1 71 ? 5.773 7.030 14.126 1.00 95.06 71 GLY A C 1
ATOM 556 O O . GLY A 1 71 ? 6.757 7.740 14.328 1.00 95.06 71 GLY A O 1
ATOM 557 N N . PHE A 1 72 ? 5.280 6.834 12.899 1.00 94.12 72 PHE A N 1
ATOM 558 C CA . PHE A 1 72 ? 5.726 7.564 11.712 1.00 94.12 72 PHE A CA 1
ATOM 559 C C . PHE A 1 72 ? 4.539 7.983 10.836 1.00 94.12 72 PHE A C 1
ATOM 561 O O . PHE A 1 72 ? 3.518 7.298 10.844 1.00 94.12 72 PHE A O 1
ATOM 568 N N . PRO A 1 73 ? 4.652 9.081 10.065 1.00 96.38 73 PRO A N 1
ATOM 569 C CA . PRO A 1 73 ? 3.554 9.557 9.232 1.00 96.38 73 PRO A CA 1
ATOM 570 C C . PRO A 1 73 ? 3.213 8.591 8.093 1.00 96.38 73 PRO A C 1
ATOM 572 O O . PRO A 1 73 ? 4.089 8.160 7.338 1.00 96.38 73 PRO A O 1
ATOM 575 N N . VAL A 1 74 ? 1.921 8.319 7.950 1.00 97.56 74 VAL A N 1
ATOM 576 C CA . VAL A 1 74 ? 1.294 7.605 6.839 1.00 97.56 74 VAL A CA 1
ATOM 577 C C . VAL A 1 74 ? 0.179 8.494 6.303 1.00 97.56 74 VAL A C 1
ATOM 579 O O . VAL A 1 74 ? -0.633 9.010 7.071 1.00 97.56 74 VAL A O 1
ATOM 582 N N . VAL A 1 75 ? 0.119 8.666 4.987 1.00 97.25 75 VAL A N 1
ATOM 583 C CA . VAL A 1 75 ? -0.921 9.456 4.318 1.00 97.25 75 VAL A CA 1
ATOM 584 C C . VAL A 1 75 ? -1.546 8.650 3.190 1.00 97.25 75 VAL A C 1
ATOM 586 O O . VAL A 1 75 ? -0.910 7.769 2.620 1.00 97.25 75 VAL A O 1
ATOM 589 N N . VAL A 1 76 ? -2.795 8.948 2.848 1.00 97.25 76 VAL A N 1
ATOM 590 C CA . VAL A 1 76 ? -3.372 8.468 1.587 1.00 97.25 76 VAL A CA 1
ATOM 591 C C . VAL A 1 76 ? -2.873 9.381 0.477 1.00 97.25 76 VAL A C 1
ATOM 593 O O . VAL A 1 76 ? -2.961 10.603 0.606 1.00 97.25 76 VAL A O 1
ATOM 596 N N . SER A 1 77 ? -2.368 8.796 -0.602 1.00 93.62 77 SER A N 1
ATOM 597 C CA . SER A 1 77 ? -1.872 9.546 -1.747 1.00 93.62 77 SER A CA 1
ATOM 598 C C . SER A 1 77 ? -2.979 10.411 -2.344 1.00 93.62 77 SER A C 1
ATOM 600 O O . SER A 1 77 ? -4.119 9.970 -2.523 1.00 93.62 77 SER A O 1
ATOM 602 N N . GLU A 1 78 ? -2.638 11.653 -2.682 1.00 89.81 78 GLU A N 1
ATOM 603 C CA . GLU A 1 78 ? -3.517 12.526 -3.468 1.00 89.81 78 GLU A CA 1
ATOM 604 C C . GLU A 1 78 ? -3.647 12.037 -4.915 1.00 89.81 78 GLU A C 1
ATOM 606 O O . GLU A 1 78 ? -4.590 12.402 -5.615 1.00 89.81 78 GLU A O 1
ATOM 611 N N . LEU A 1 79 ? -2.702 11.202 -5.352 1.00 87.44 79 LEU A N 1
ATOM 612 C CA . LEU A 1 79 ? -2.635 10.651 -6.691 1.00 87.44 79 LEU A CA 1
ATOM 613 C C . LEU A 1 79 ? -3.276 9.268 -6.724 1.00 87.44 79 LEU A C 1
ATOM 615 O O . LEU A 1 79 ? -3.020 8.405 -5.882 1.00 87.44 79 LEU A O 1
ATOM 619 N N . ASN A 1 80 ? -4.071 9.032 -7.754 1.00 91.62 80 ASN A N 1
ATOM 620 C CA . ASN A 1 80 ? -4.581 7.718 -8.063 1.00 91.62 80 ASN A CA 1
ATOM 621 C C . ASN A 1 80 ? -3.506 6.894 -8.772 1.00 91.62 80 ASN A C 1
ATOM 623 O O . ASN A 1 80 ? -2.766 7.364 -9.643 1.00 91.62 80 ASN A O 1
ATOM 627 N N . CYS A 1 81 ? -3.493 5.609 -8.450 1.00 90.69 81 CYS A N 1
ATOM 628 C CA . CYS A 1 81 ? -2.812 4.589 -9.224 1.00 90.69 81 CYS A CA 1
ATOM 629 C C . CYS A 1 81 ? -3.863 3.714 -9.909 1.00 90.69 81 CYS A C 1
ATOM 631 O O . CYS A 1 81 ? -4.925 3.433 -9.357 1.00 90.69 81 CYS A O 1
ATOM 633 N N . SER A 1 82 ? -3.585 3.302 -11.139 1.00 92.06 82 SER A N 1
ATOM 634 C CA . SER A 1 82 ? -4.332 2.238 -11.799 1.00 92.06 82 SER A CA 1
ATOM 635 C C . SER A 1 82 ? -3.538 0.958 -11.634 1.00 92.06 82 SER A C 1
ATOM 637 O O . SER A 1 82 ? -2.395 0.928 -12.077 1.00 92.06 82 SER A O 1
ATOM 639 N N . ILE A 1 83 ? -4.131 -0.084 -11.061 1.00 91.38 83 ILE A N 1
ATOM 640 C CA . ILE A 1 83 ? -3.510 -1.404 -10.944 1.00 91.38 83 ILE A CA 1
ATOM 641 C C . ILE A 1 83 ? -4.438 -2.434 -11.583 1.00 91.38 83 ILE A C 1
ATOM 643 O O . ILE A 1 83 ? -5.587 -2.571 -11.161 1.00 91.38 83 ILE A O 1
ATOM 647 N N . ASP A 1 84 ? -3.975 -3.089 -12.650 1.00 90.19 84 ASP A N 1
ATOM 648 C CA . ASP A 1 84 ? -4.767 -4.000 -13.496 1.00 90.19 84 ASP A CA 1
ATOM 649 C C . ASP A 1 84 ? -6.130 -3.397 -13.898 1.00 90.19 84 ASP A C 1
ATOM 651 O O . ASP A 1 84 ? -7.189 -4.024 -13.830 1.00 90.19 84 ASP A O 1
ATOM 655 N N . GLY A 1 85 ? -6.109 -2.111 -14.265 1.00 88.94 85 GLY A N 1
ATOM 656 C CA . GLY A 1 85 ? -7.284 -1.340 -14.681 1.00 88.94 85 GLY A CA 1
ATOM 657 C C . GLY A 1 85 ? -8.197 -0.859 -13.546 1.00 88.94 85 GLY A C 1
ATOM 658 O O . GLY A 1 85 ? -9.198 -0.197 -13.818 1.00 88.94 85 GLY A O 1
ATOM 659 N N . ARG A 1 86 ? -7.876 -1.149 -12.279 1.00 91.75 86 ARG A N 1
ATOM 660 C CA . ARG A 1 86 ? -8.604 -0.621 -11.115 1.00 91.75 86 ARG A CA 1
ATOM 661 C C . ARG A 1 86 ? -7.941 0.646 -10.602 1.00 91.75 86 ARG A C 1
ATOM 663 O O . ARG A 1 86 ? -6.767 0.626 -10.253 1.00 91.75 86 ARG A O 1
ATOM 670 N N . VAL A 1 87 ? -8.711 1.726 -10.522 1.00 92.94 87 VAL A N 1
ATOM 671 C CA . VAL A 1 87 ? -8.251 3.002 -9.964 1.00 92.94 87 VAL A CA 1
ATOM 672 C C . VAL A 1 87 ? -8.374 2.954 -8.443 1.00 92.94 87 VAL A C 1
ATOM 674 O O . VAL A 1 87 ? -9.454 2.695 -7.915 1.00 92.94 87 VAL A O 1
ATOM 677 N N . LEU A 1 88 ? -7.256 3.159 -7.752 1.00 94.56 88 LEU A N 1
ATOM 678 C CA . LEU A 1 88 ? -7.115 3.046 -6.303 1.00 94.56 88 LEU A CA 1
ATOM 679 C C . LEU A 1 88 ? -6.255 4.192 -5.774 1.00 94.56 88 LEU A C 1
ATOM 681 O O . LEU A 1 88 ? -5.390 4.716 -6.481 1.00 94.56 88 LEU A O 1
ATOM 685 N N . ARG A 1 89 ? -6.425 4.510 -4.491 1.00 94.75 89 ARG A N 1
ATOM 686 C CA . ARG A 1 89 ? -5.494 5.370 -3.756 1.00 94.75 89 ARG A CA 1
ATOM 687 C C . ARG A 1 89 ? -4.538 4.513 -2.939 1.00 94.75 89 ARG A C 1
ATOM 689 O O . ARG A 1 89 ? -4.958 3.546 -2.301 1.00 94.75 89 ARG A O 1
ATOM 696 N N . SER A 1 90 ? -3.251 4.839 -3.010 1.00 94.62 90 SER A N 1
ATOM 697 C CA . SER A 1 90 ? -2.208 4.162 -2.241 1.00 94.62 90 SER A CA 1
ATOM 698 C C . SER A 1 90 ? -1.948 4.859 -0.912 1.00 94.62 90 SER A C 1
ATOM 700 O O . SER A 1 90 ? -2.320 6.014 -0.720 1.00 94.62 90 SER A O 1
ATOM 702 N N . PHE A 1 91 ? -1.289 4.159 0.003 1.00 96.94 91 PHE A N 1
ATOM 703 C CA . PHE A 1 91 ? -0.739 4.741 1.221 1.00 96.94 91 PHE A CA 1
ATOM 704 C C . PHE A 1 91 ? 0.732 5.086 1.002 1.00 96.94 91 PHE A C 1
ATOM 706 O O . PHE A 1 91 ? 1.532 4.210 0.660 1.00 96.94 91 PHE A O 1
ATOM 713 N N . ASP A 1 92 ? 1.075 6.342 1.256 1.00 94.56 92 ASP A N 1
ATOM 714 C CA . ASP A 1 92 ? 2.429 6.867 1.174 1.00 94.56 92 ASP A CA 1
ATOM 715 C C . ASP A 1 92 ? 2.999 7.043 2.586 1.00 94.56 92 ASP A C 1
ATOM 717 O O . ASP A 1 92 ? 2.306 7.418 3.536 1.00 94.56 92 ASP A O 1
ATOM 721 N N . TYR A 1 93 ? 4.282 6.737 2.734 1.00 93.38 93 TYR A N 1
ATOM 722 C CA . TYR A 1 93 ? 5.016 6.818 3.992 1.00 93.38 93 TYR A CA 1
ATOM 723 C C . TYR A 1 93 ? 6.504 6.967 3.691 1.00 93.38 93 TYR A C 1
ATOM 725 O O . TYR A 1 93 ? 6.981 6.619 2.607 1.00 93.38 93 TYR A O 1
ATOM 733 N N . GLU A 1 94 ? 7.259 7.475 4.659 1.00 88.50 94 GLU A N 1
ATOM 734 C CA . GLU A 1 94 ? 8.700 7.609 4.490 1.00 88.50 94 GLU A CA 1
ATOM 735 C C . GLU A 1 94 ? 9.379 6.234 4.453 1.00 88.50 94 GLU A C 1
ATOM 737 O O . GLU A 1 94 ? 9.334 5.453 5.417 1.00 88.50 94 GLU A O 1
ATOM 742 N N . TRP A 1 95 ? 10.054 5.966 3.336 1.00 84.31 95 TRP A N 1
ATOM 743 C CA . TRP A 1 95 ? 10.787 4.733 3.109 1.00 84.31 95 TRP A CA 1
ATOM 744 C C . TRP A 1 95 ? 12.126 4.991 2.420 1.00 84.31 95 TRP A C 1
ATOM 746 O O . TRP A 1 95 ? 12.185 5.561 1.331 1.00 84.31 95 TRP A O 1
ATOM 756 N N . TRP A 1 96 ? 13.192 4.484 3.039 1.00 81.06 96 TRP A N 1
ATOM 757 C CA . TRP A 1 96 ? 14.541 4.456 2.485 1.00 81.06 96 TRP A CA 1
ATOM 758 C C . TRP A 1 96 ? 15.012 3.004 2.358 1.00 81.06 96 TRP A C 1
ATOM 760 O O . TRP A 1 96 ? 14.667 2.181 3.204 1.00 81.06 96 TRP A O 1
ATOM 770 N N . PRO A 1 97 ? 15.815 2.649 1.341 1.00 76.75 97 PRO A N 1
ATOM 771 C CA . PRO A 1 97 ? 16.351 1.298 1.181 1.00 76.75 97 PRO A CA 1
ATOM 772 C C . PRO A 1 97 ? 17.528 1.046 2.141 1.00 76.75 97 PRO A C 1
ATOM 774 O O . PRO A 1 97 ? 18.623 0.673 1.723 1.00 76.75 97 PRO A O 1
ATOM 777 N N . THR A 1 98 ? 17.324 1.282 3.435 1.00 85.38 98 THR A N 1
ATOM 778 C CA . THR A 1 98 ? 18.295 1.013 4.499 1.00 85.38 98 THR A CA 1
ATOM 779 C C . THR A 1 98 ? 17.742 -0.043 5.459 1.00 85.38 98 THR A C 1
ATOM 781 O O . THR A 1 98 ? 16.520 -0.197 5.566 1.00 85.38 98 THR A O 1
ATOM 784 N N . PRO A 1 99 ? 18.610 -0.787 6.172 1.00 87.06 99 PRO A N 1
ATOM 785 C CA . PRO A 1 99 ? 18.172 -1.830 7.103 1.00 87.06 99 PRO A CA 1
ATOM 786 C C . PRO A 1 99 ? 17.137 -1.347 8.129 1.00 87.06 99 PRO A C 1
ATOM 788 O O . PRO A 1 99 ? 16.168 -2.053 8.391 1.00 87.06 99 PRO A O 1
ATOM 791 N N . ASP A 1 100 ? 17.278 -0.113 8.622 1.00 84.94 100 ASP A N 1
ATOM 792 C CA . ASP A 1 100 ? 16.381 0.485 9.624 1.00 84.94 100 ASP A CA 1
ATOM 793 C C . ASP A 1 100 ? 14.928 0.658 9.131 1.00 84.94 100 ASP A C 1
ATOM 795 O O . ASP A 1 100 ? 14.000 0.791 9.929 1.00 84.94 100 ASP A O 1
ATOM 799 N N . TYR A 1 101 ? 14.713 0.660 7.812 1.00 85.88 101 TYR A N 1
ATOM 800 C CA . TYR A 1 101 ? 13.414 0.899 7.172 1.00 85.88 101 TYR A CA 1
ATOM 801 C C . TYR A 1 101 ? 12.914 -0.330 6.398 1.00 85.88 101 TYR A C 1
ATOM 803 O O . TYR A 1 101 ? 11.807 -0.294 5.854 1.00 85.88 101 TYR A O 1
ATOM 811 N N . ALA A 1 102 ? 13.693 -1.418 6.359 1.00 86.62 102 ALA A N 1
ATOM 812 C CA . ALA A 1 102 ? 13.418 -2.595 5.536 1.00 86.62 102 ALA A CA 1
ATOM 813 C C . ALA A 1 102 ? 12.049 -3.227 5.843 1.00 86.62 102 ALA A C 1
ATOM 815 O O . ALA A 1 102 ? 11.315 -3.584 4.924 1.00 86.62 102 ALA A O 1
ATOM 816 N N . GLU A 1 103 ? 11.668 -3.276 7.123 1.00 89.44 103 GLU A N 1
ATOM 817 C CA . GLU A 1 103 ? 10.414 -3.896 7.570 1.00 89.44 103 GLU A CA 1
ATOM 818 C C . GLU A 1 103 ? 9.212 -2.944 7.584 1.00 89.44 103 GLU A C 1
ATOM 820 O O . GLU A 1 103 ? 8.072 -3.407 7.656 1.00 89.44 103 GLU A O 1
ATOM 825 N N . ARG A 1 104 ? 9.418 -1.621 7.472 1.00 92.25 104 ARG A N 1
ATOM 826 C CA . ARG A 1 104 ? 8.319 -0.635 7.520 1.00 92.25 104 ARG A CA 1
ATOM 827 C C . ARG A 1 104 ? 7.182 -0.923 6.530 1.00 92.25 104 ARG A C 1
ATOM 829 O O . ARG A 1 104 ? 6.035 -0.851 6.964 1.00 92.25 104 ARG A O 1
ATOM 836 N N . PRO A 1 105 ? 7.439 -1.292 5.255 1.00 93.44 105 PRO A N 1
ATOM 837 C CA . PRO A 1 105 ? 6.371 -1.615 4.309 1.00 93.44 105 PRO A CA 1
ATOM 838 C C . PRO A 1 105 ? 5.460 -2.744 4.800 1.00 93.44 105 PRO A C 1
ATOM 840 O O . PRO A 1 105 ? 4.235 -2.637 4.748 1.00 93.44 105 PRO A O 1
ATOM 843 N N . ARG A 1 106 ? 6.065 -3.828 5.297 1.00 94.19 106 ARG A N 1
ATOM 844 C CA . ARG A 1 106 ? 5.351 -5.022 5.766 1.00 94.19 106 ARG A CA 1
ATOM 845 C C . ARG A 1 106 ? 4.625 -4.746 7.076 1.00 94.19 106 ARG A C 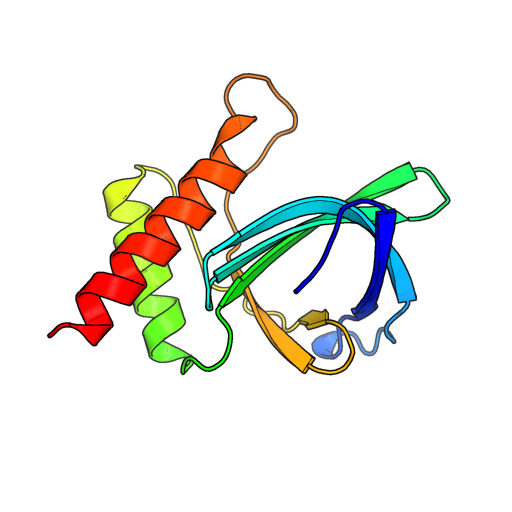1
ATOM 847 O O . ARG A 1 106 ? 3.482 -5.167 7.250 1.00 94.19 106 ARG A O 1
ATOM 854 N N . LEU A 1 107 ? 5.271 -4.008 7.979 1.00 95.50 107 LEU A N 1
ATOM 855 C CA . LEU A 1 107 ? 4.679 -3.579 9.239 1.00 95.50 107 LEU A CA 1
ATOM 856 C C . LEU A 1 107 ? 3.442 -2.704 8.993 1.00 95.50 107 LEU A C 1
ATOM 858 O O . LEU A 1 107 ? 2.396 -2.962 9.581 1.00 95.50 107 LEU A O 1
ATOM 862 N N . LEU A 1 108 ? 3.530 -1.744 8.069 1.00 97.38 108 LEU A N 1
ATOM 863 C CA . LEU A 1 108 ? 2.401 -0.898 7.694 1.00 97.38 108 LEU A CA 1
ATOM 864 C C . LEU A 1 108 ? 1.237 -1.712 7.114 1.00 97.38 108 LEU A C 1
ATOM 866 O O . LEU A 1 108 ? 0.105 -1.552 7.566 1.00 97.38 108 LEU A O 1
ATOM 870 N N . ALA A 1 109 ? 1.506 -2.617 6.168 1.00 97.69 109 ALA A N 1
ATOM 871 C CA . ALA A 1 109 ? 0.474 -3.460 5.559 1.00 97.69 109 ALA A CA 1
ATOM 872 C C . ALA A 1 109 ? -0.286 -4.291 6.604 1.00 97.69 109 ALA A C 1
ATOM 874 O O . ALA A 1 109 ? -1.518 -4.330 6.601 1.00 97.69 109 ALA A O 1
ATOM 875 N N . ARG A 1 110 ? 0.440 -4.904 7.546 1.00 98.12 110 ARG A N 1
ATOM 876 C CA . ARG A 1 110 ? -0.159 -5.680 8.643 1.00 98.12 110 ARG A CA 1
ATOM 877 C C . ARG A 1 110 ? -0.975 -4.808 9.586 1.00 98.12 110 ARG A C 1
ATOM 879 O O . ARG A 1 110 ? -2.089 -5.187 9.934 1.00 98.12 110 ARG A O 1
ATOM 886 N N . THR A 1 111 ? -0.452 -3.646 9.971 1.00 98.38 111 THR A N 1
ATOM 887 C CA . THR A 1 111 ? -1.172 -2.709 10.840 1.00 98.38 111 THR A CA 1
ATOM 888 C C . THR A 1 111 ? -2.474 -2.249 10.194 1.00 98.38 111 THR A C 1
ATOM 890 O O . THR A 1 111 ? -3.517 -2.346 10.831 1.00 98.38 111 THR A O 1
ATOM 893 N N . ILE A 1 112 ? -2.453 -1.842 8.920 1.00 98.38 112 ILE A N 1
ATOM 894 C CA . ILE A 1 112 ? -3.670 -1.442 8.195 1.00 98.38 112 ILE A CA 1
ATOM 895 C C . ILE A 1 112 ? -4.675 -2.599 8.129 1.00 98.38 112 ILE A C 1
ATOM 897 O O . ILE A 1 112 ? -5.858 -2.378 8.373 1.00 98.38 112 ILE A O 1
ATOM 901 N N . SER A 1 113 ? -4.222 -3.830 7.869 1.00 98.25 113 SER A N 1
ATOM 902 C CA . SER A 1 113 ? -5.099 -5.012 7.856 1.00 98.25 113 SER A CA 1
ATOM 903 C C . SER A 1 113 ? -5.806 -5.221 9.194 1.00 98.25 113 SER A C 1
ATOM 905 O O . SER A 1 113 ? -7.021 -5.394 9.226 1.00 98.25 113 SER A O 1
ATOM 907 N N . ILE A 1 114 ? -5.065 -5.156 10.303 1.00 98.25 114 ILE A N 1
ATOM 908 C CA . ILE A 1 114 ? -5.618 -5.337 11.653 1.00 98.25 114 ILE A CA 1
ATOM 909 C C . ILE A 1 114 ? -6.607 -4.217 11.999 1.00 98.25 114 ILE A C 1
ATOM 911 O O . ILE A 1 114 ? -7.655 -4.477 12.590 1.00 98.25 114 ILE A O 1
ATOM 915 N N . LEU A 1 115 ? -6.283 -2.968 11.658 1.00 98.06 115 LEU A N 1
ATOM 916 C CA . LEU A 1 115 ? -7.162 -1.824 11.915 1.00 98.06 115 LEU A CA 1
ATOM 917 C C . LEU A 1 115 ? -8.463 -1.936 11.116 1.00 98.06 115 LEU A C 1
ATOM 919 O O . LEU A 1 115 ? -9.542 -1.775 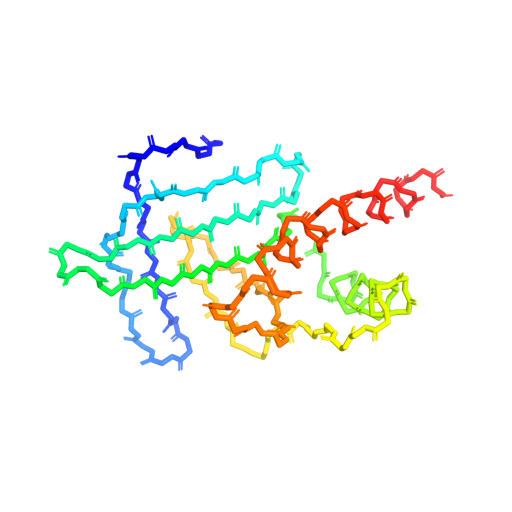11.681 1.00 98.06 115 LEU A O 1
ATOM 923 N N . LEU A 1 116 ? -8.373 -2.303 9.837 1.00 97.81 116 LEU A N 1
ATOM 924 C CA . LEU A 1 116 ? -9.538 -2.499 8.980 1.00 97.81 116 LEU A CA 1
ATOM 925 C C . LEU A 1 116 ? -10.465 -3.602 9.512 1.00 97.81 116 LEU A C 1
ATOM 927 O O . LEU A 1 116 ? -11.681 -3.419 9.558 1.00 97.81 116 LEU A O 1
ATOM 931 N N . GLU A 1 117 ? -9.906 -4.733 9.948 1.00 96.62 117 GLU A N 1
ATOM 932 C CA . GLU A 1 117 ? -10.684 -5.814 10.566 1.00 96.62 117 GLU A CA 1
ATOM 933 C C . GLU A 1 117 ? -11.420 -5.342 11.826 1.00 96.62 117 GLU A C 1
ATOM 935 O O . GLU A 1 117 ? -12.601 -5.644 12.003 1.00 96.62 117 GLU A O 1
ATOM 940 N N . ARG A 1 118 ? -10.757 -4.553 12.682 1.00 96.12 118 ARG A N 1
ATOM 941 C CA . ARG A 1 118 ? -11.371 -3.983 13.894 1.00 96.12 118 ARG A CA 1
ATOM 942 C C . ARG A 1 118 ? -12.512 -3.022 13.573 1.00 96.12 118 ARG A C 1
ATOM 944 O O . ARG A 1 118 ? -13.552 -3.091 14.225 1.00 96.12 118 ARG A O 1
ATOM 951 N N . MET A 1 119 ? -12.337 -2.165 12.568 1.00 94.06 119 MET A N 1
ATOM 952 C CA . MET A 1 119 ? -13.375 -1.229 12.127 1.00 94.06 119 MET A CA 1
ATOM 953 C C . MET A 1 119 ? -14.618 -1.959 11.612 1.00 94.06 119 MET A C 1
ATOM 955 O O . MET A 1 119 ? -15.730 -1.549 11.914 1.00 94.06 119 MET A O 1
ATOM 959 N N . LYS A 1 120 ? -14.443 -3.067 10.881 1.00 91.88 120 LYS A N 1
ATOM 960 C CA . LYS A 1 120 ? -15.558 -3.871 10.344 1.00 91.88 120 LYS A CA 1
ATOM 961 C C . LYS A 1 120 ? -16.287 -4.707 11.392 1.00 91.88 120 LYS A C 1
ATOM 963 O O . LYS A 1 120 ? -17.413 -5.127 11.152 1.00 91.88 120 LYS A O 1
ATOM 968 N N . ALA A 1 121 ? -15.626 -5.010 12.506 1.00 89.88 121 ALA A N 1
ATOM 969 C CA . ALA A 1 121 ? -16.199 -5.778 13.608 1.00 89.88 121 ALA A CA 1
ATOM 970 C C . ALA A 1 121 ? -16.987 -4.914 14.614 1.00 89.88 121 ALA A C 1
ATOM 972 O O . ALA A 1 121 ? -17.523 -5.464 15.578 1.00 89.88 121 ALA A O 1
ATOM 973 N N . SER A 1 122 ? -17.018 -3.593 14.412 1.00 65.06 122 SER A N 1
ATOM 974 C CA . SER A 1 122 ? -17.725 -2.610 15.246 1.00 65.06 122 SER A CA 1
ATOM 975 C C . SER A 1 122 ? -19.094 -2.268 14.662 1.00 65.06 122 SER A C 1
ATOM 977 O O . SER A 1 122 ? -20.029 -2.072 15.470 1.00 65.06 122 SER A O 1
#

pLDDT: mean 92.35, std 5.61, range [65.06, 98.38]

Sequence (122 aa):
MWEIGERVDIGWPDFGRPPVPYEVVDVDNLGQVVRARVQDGSGRQGGFLVVYGEEDWVLQLLAKEASEALGFPVVVSELNCSIDGRVLRSFDYEWWPTPDYAERPRLLARTISILLERMKAS

Radius of gyration: 14.05 Å; chains: 1; bounding box: 36×26×35 Å

Foldseek 3Di:
DDDAQDWKFKAFVVVPGGTDIWGWHDWDCLPQWIKTWTADPVGDIDIFIFGPPDDPVLQQVLQVVLCVVVVFHKGWDPTWMQINNDTTITIDTDADPDPVRPCVRVSSSVSSSVVVVVVVVD